Protein AF-A0A5A9W3N3-F1 (afdb_monomer_lite)

Sequence (103 aa):
MTRIKKQRRAANLIVLDKTPKKKEKLADPESYESRKQAALKKRKKHLSVYEKTRLAQEQQRRNDEAGRRGAANLGPLAEKIRARNAEQEKIKQQQEAEDNSAD

Secondary structure (DSSP, 8-state):
----------TT----SSPPPHHHHHHSTTSHHHHHHHHHHHHHS---HHHHHHHHHHHHHHHHHTGGGTS---HHHHHHHHHHHHHHHHHHHHHHHHHTT--

pLDDT: mean 82.65, std 11.16, range [51.16, 95.06]

Organism: NCBI:txid1708751

Radius of gyration: 25.54 Å; chains: 1; bounding box: 83×38×58 Å

Structure (mmCIF, N/CA/C/O backbone):
data_AF-A0A5A9W3N3-F1
#
_entry.id   AF-A0A5A9W3N3-F1
#
loop_
_atom_site.group_PDB
_atom_site.id
_atom_site.type_symbol
_atom_site.label_atom_id
_atom_site.label_alt_id
_atom_site.label_comp_id
_atom_site.label_asym_id
_atom_site.label_entity_id
_atom_site.label_seq_id
_atom_site.pdbx_PDB_ins_code
_atom_site.Cartn_x
_atom_site.Cartn_y
_atom_site.Cartn_z
_atom_site.occupancy
_atom_site.B_iso_or_equiv
_atom_site.auth_seq_id
_atom_site.auth_comp_id
_atom_site.auth_asym_id
_atom_site.auth_atom_id
_atom_site.pdbx_PDB_model_num
ATOM 1 N N . MET A 1 1 ? 49.138 21.497 2.347 1.00 52.97 1 MET A N 1
ATOM 2 C CA . MET A 1 1 ? 48.333 20.270 2.552 1.00 52.97 1 MET A CA 1
ATOM 3 C C . MET A 1 1 ? 46.887 20.548 2.167 1.00 52.97 1 MET A C 1
ATOM 5 O O . MET A 1 1 ? 46.245 21.342 2.841 1.00 52.97 1 MET A O 1
ATOM 9 N N . THR A 1 2 ? 46.381 19.978 1.070 1.00 67.12 2 THR A N 1
ATOM 10 C CA . THR A 1 2 ? 45.011 20.238 0.588 1.00 67.12 2 THR A CA 1
ATOM 11 C C . THR A 1 2 ? 44.070 19.089 0.963 1.00 67.12 2 THR A C 1
ATOM 13 O O . THR A 1 2 ? 44.361 17.916 0.740 1.00 67.12 2 THR A O 1
ATOM 16 N N . ARG A 1 3 ? 42.921 19.418 1.568 1.00 77.00 3 ARG A N 1
ATOM 17 C CA . ARG A 1 3 ? 41.887 18.450 1.966 1.00 77.00 3 ARG A CA 1
ATOM 18 C C . ARG A 1 3 ? 40.938 18.196 0.794 1.00 77.00 3 ARG A C 1
ATOM 20 O O . ARG A 1 3 ? 40.039 18.995 0.546 1.00 77.00 3 ARG A O 1
ATOM 27 N N . ILE A 1 4 ? 41.102 17.073 0.097 1.00 78.19 4 ILE A N 1
ATOM 28 C CA . ILE A 1 4 ? 40.181 16.642 -0.968 1.00 78.19 4 ILE A CA 1
ATOM 29 C C . ILE A 1 4 ? 39.029 15.843 -0.339 1.00 78.19 4 ILE A C 1
ATOM 31 O O . ILE A 1 4 ? 39.247 14.839 0.338 1.00 78.19 4 ILE A O 1
ATOM 35 N N . LYS A 1 5 ? 37.782 16.296 -0.530 1.00 81.50 5 LYS A N 1
ATOM 36 C CA . LYS A 1 5 ? 36.583 15.593 -0.039 1.00 81.50 5 LYS A CA 1
ATOM 37 C C . LYS A 1 5 ? 36.290 14.372 -0.917 1.00 81.50 5 LYS A C 1
ATOM 39 O O . LYS A 1 5 ? 36.341 14.470 -2.141 1.00 81.50 5 LYS A O 1
ATOM 44 N N . LYS A 1 6 ? 35.926 13.239 -0.301 1.00 80.19 6 LYS A N 1
ATOM 45 C CA . LYS A 1 6 ? 35.463 12.041 -1.025 1.00 80.19 6 LYS A CA 1
ATOM 46 C C . LYS A 1 6 ? 34.267 12.402 -1.914 1.00 80.19 6 LYS A C 1
ATOM 48 O O . LYS A 1 6 ? 33.199 12.739 -1.408 1.00 80.19 6 LYS A O 1
ATOM 53 N N . GLN A 1 7 ? 34.446 12.306 -3.228 1.00 76.88 7 GLN A N 1
ATOM 54 C CA . GLN A 1 7 ? 33.360 12.406 -4.199 1.00 76.88 7 GLN A CA 1
ATOM 55 C C . GLN A 1 7 ? 32.748 11.017 -4.401 1.00 76.88 7 GLN A C 1
ATOM 57 O O . GLN A 1 7 ? 33.467 10.046 -4.640 1.00 76.88 7 GLN A O 1
ATOM 62 N N . ARG A 1 8 ? 31.419 10.907 -4.318 1.00 74.88 8 ARG A N 1
ATOM 63 C CA . ARG A 1 8 ? 30.703 9.682 -4.695 1.00 74.88 8 ARG A CA 1
ATOM 64 C C . ARG A 1 8 ? 30.676 9.597 -6.221 1.00 74.88 8 ARG A C 1
ATOM 66 O O . ARG A 1 8 ? 29.756 10.106 -6.849 1.00 74.88 8 ARG A O 1
ATOM 73 N N . ARG A 1 9 ? 31.710 9.010 -6.827 1.00 69.25 9 ARG A N 1
ATOM 74 C CA . ARG A 1 9 ? 31.673 8.667 -8.253 1.00 69.25 9 ARG A CA 1
ATOM 75 C C . ARG A 1 9 ? 30.764 7.457 -8.437 1.00 69.25 9 ARG A C 1
ATOM 77 O O . ARG A 1 9 ? 30.821 6.520 -7.643 1.00 69.25 9 ARG A O 1
ATOM 84 N N . ALA A 1 10 ? 29.921 7.494 -9.463 1.00 70.62 10 ALA A N 1
ATOM 85 C CA . ALA A 1 10 ? 28.953 6.451 -9.791 1.00 70.62 10 ALA A CA 1
ATOM 86 C C . ALA A 1 10 ? 29.640 5.215 -10.409 1.00 70.62 10 ALA A C 1
ATOM 88 O O . ALA A 1 10 ? 29.277 4.765 -11.488 1.00 70.62 10 ALA A O 1
ATOM 89 N N . ALA A 1 11 ? 30.665 4.688 -9.734 1.00 64.31 11 ALA A N 1
ATOM 90 C CA . ALA A 1 11 ? 31.557 3.648 -10.242 1.00 64.31 11 ALA A CA 1
ATOM 91 C C . ALA A 1 11 ? 30.838 2.327 -10.577 1.00 64.31 11 ALA A C 1
ATOM 93 O O . ALA A 1 11 ? 31.359 1.546 -11.359 1.00 64.31 11 ALA A O 1
ATOM 94 N N . ASN A 1 12 ? 29.627 2.118 -10.044 1.00 68.62 12 ASN A N 1
ATOM 95 C CA . ASN A 1 12 ? 28.814 0.920 -10.268 1.00 68.62 12 ASN A CA 1
ATOM 96 C C . ASN A 1 12 ? 27.448 1.237 -10.901 1.00 68.62 12 ASN A C 1
ATOM 98 O O . ASN A 1 12 ? 26.491 0.485 -10.707 1.00 68.62 12 ASN A O 1
ATOM 102 N N . LEU A 1 13 ? 27.301 2.369 -11.599 1.00 69.50 13 LEU A N 1
ATOM 103 C CA . LEU A 1 13 ? 26.062 2.628 -12.328 1.00 69.50 13 LEU A CA 1
ATOM 104 C C . LEU A 1 13 ? 26.034 1.722 -13.564 1.00 69.50 13 LEU A C 1
ATOM 106 O O . LEU A 1 13 ? 26.642 2.030 -14.585 1.00 69.50 13 LEU A O 1
ATOM 110 N N . ILE A 1 14 ? 25.335 0.593 -13.465 1.00 71.06 14 ILE A N 1
ATOM 111 C CA . ILE A 1 14 ? 25.009 -0.225 -14.633 1.00 71.06 14 ILE A CA 1
ATOM 112 C C . ILE A 1 14 ? 23.945 0.550 -15.406 1.00 71.06 14 ILE A C 1
ATOM 114 O O . ILE A 1 14 ? 22.752 0.485 -15.105 1.00 71.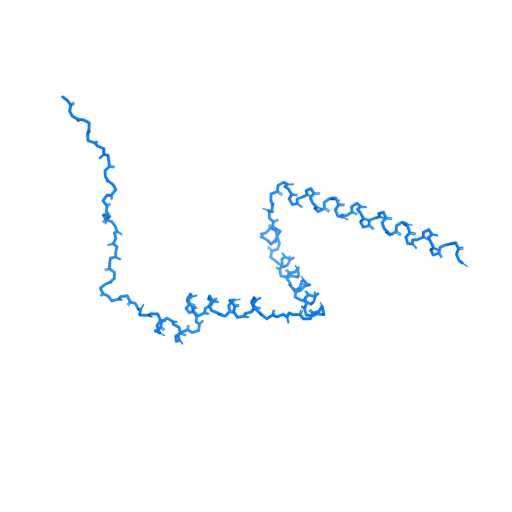06 14 ILE A O 1
ATOM 118 N N . VAL A 1 15 ? 24.391 1.364 -16.358 1.00 70.06 15 VAL A N 1
ATOM 119 C CA . VAL A 1 15 ? 23.501 1.994 -17.328 1.00 70.06 15 VAL A CA 1
ATOM 120 C C . VAL A 1 15 ? 23.058 0.882 -18.268 1.00 70.06 15 VAL A C 1
ATOM 122 O O . VAL A 1 15 ? 23.846 0.394 -19.066 1.00 70.06 15 VAL A O 1
ATOM 125 N N . LEU A 1 16 ? 21.810 0.429 -18.140 1.00 72.94 16 LEU A N 1
ATOM 126 C CA . LEU A 1 16 ? 21.228 -0.423 -19.170 1.00 72.94 16 LEU A CA 1
ATOM 127 C C . LEU A 1 16 ? 21.086 0.420 -20.442 1.00 72.94 16 LEU A C 1
ATOM 129 O O . LEU A 1 16 ? 20.324 1.389 -20.439 1.00 72.94 16 LEU A O 1
ATOM 133 N N . ASP A 1 17 ? 21.759 0.018 -21.521 1.00 76.75 17 ASP A N 1
ATOM 134 C CA . ASP A 1 17 ? 21.722 0.698 -22.827 1.00 76.75 17 ASP A CA 1
ATOM 135 C C . ASP A 1 17 ? 20.293 0.912 -23.349 1.00 76.75 17 ASP A C 1
ATOM 137 O O . ASP A 1 17 ? 20.000 1.879 -24.053 1.00 76.75 17 ASP A O 1
ATOM 141 N N . LYS A 1 18 ? 19.369 0.015 -22.979 1.00 79.69 18 LYS A N 1
ATOM 142 C CA . LYS A 1 18 ? 17.937 0.115 -23.276 1.00 79.69 18 LYS A CA 1
ATOM 143 C C . LYS A 1 18 ? 17.128 -0.158 -22.017 1.00 79.69 18 LYS A C 1
ATOM 145 O O . LYS A 1 18 ? 16.846 -1.302 -21.670 1.00 79.69 18 LYS A O 1
ATOM 150 N N . THR A 1 19 ? 16.732 0.904 -21.325 1.00 83.50 19 THR A N 1
ATOM 151 C CA . THR A 1 19 ? 15.757 0.781 -20.239 1.00 83.50 19 THR A CA 1
ATOM 152 C C . THR A 1 19 ? 14.344 0.654 -20.818 1.00 83.50 19 THR A C 1
ATOM 154 O O . THR A 1 19 ? 13.977 1.434 -21.702 1.00 83.50 19 THR A O 1
ATOM 157 N N . PRO A 1 20 ? 13.527 -0.304 -20.341 1.00 88.19 20 PRO A N 1
ATOM 158 C CA . PRO A 1 20 ? 12.184 -0.481 -20.867 1.00 88.19 20 PRO A CA 1
ATOM 159 C C . PRO A 1 20 ? 11.330 0.754 -20.587 1.00 88.19 20 PRO A C 1
ATOM 161 O O . PRO A 1 20 ? 11.337 1.310 -19.475 1.00 88.19 20 PRO A O 1
ATOM 164 N N . LYS A 1 21 ? 10.572 1.177 -21.599 1.00 90.69 21 LYS A N 1
ATOM 165 C CA . LYS A 1 21 ? 9.702 2.351 -21.508 1.00 90.69 21 LYS A CA 1
ATOM 166 C C . LYS A 1 21 ? 8.582 2.091 -20.510 1.00 90.69 21 LYS A C 1
ATOM 168 O O . LYS A 1 21 ? 8.154 0.963 -20.277 1.00 90.69 21 LYS A O 1
ATOM 173 N N . LYS A 1 22 ? 8.013 3.167 -19.961 1.00 88.38 22 LYS A N 1
ATOM 174 C CA . LYS A 1 22 ? 6.870 3.058 -19.041 1.00 88.38 22 LYS A CA 1
ATOM 175 C C . LYS A 1 22 ? 5.684 2.309 -19.666 1.00 88.38 22 LYS A C 1
ATOM 177 O O . LYS A 1 22 ? 5.008 1.574 -18.960 1.00 88.38 22 LYS A O 1
ATOM 182 N N . LYS A 1 23 ? 5.458 2.473 -20.976 1.00 91.19 23 LYS A N 1
ATOM 183 C CA . LYS A 1 23 ? 4.405 1.762 -21.723 1.00 91.19 23 LYS A CA 1
ATOM 184 C C . LYS A 1 23 ? 4.642 0.249 -21.757 1.00 91.19 23 LYS A C 1
ATOM 186 O O . LYS A 1 23 ? 3.712 -0.500 -21.509 1.00 91.19 23 LYS A O 1
ATOM 191 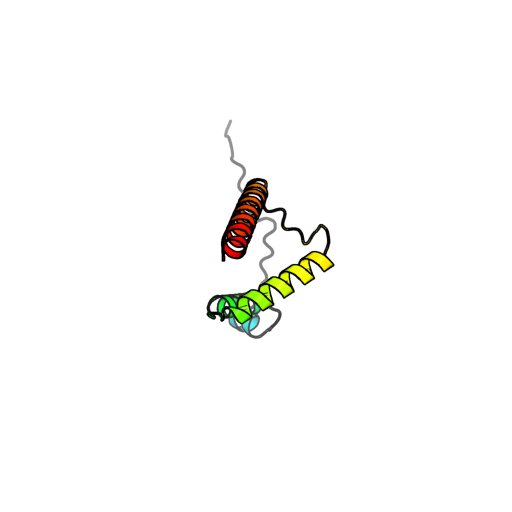N N . GLU A 1 24 ? 5.883 -0.172 -21.993 1.00 89.69 24 GLU A N 1
ATOM 192 C CA . GLU A 1 24 ? 6.281 -1.587 -22.028 1.00 89.69 24 GLU A CA 1
ATOM 193 C C . GLU A 1 24 ? 6.146 -2.221 -20.647 1.00 89.69 24 GLU A C 1
ATOM 195 O O . GLU A 1 24 ? 5.541 -3.276 -20.509 1.00 89.69 24 GLU A O 1
ATOM 200 N N . LYS A 1 25 ? 6.601 -1.521 -19.598 1.00 91.38 25 LYS A N 1
ATOM 201 C CA . LYS A 1 25 ? 6.374 -1.962 -18.217 1.00 91.38 25 LYS A CA 1
ATOM 202 C C . LYS A 1 25 ? 4.879 -2.106 -17.941 1.00 91.38 25 LYS A C 1
ATOM 204 O O . LYS A 1 25 ? 4.459 -3.094 -17.367 1.00 91.38 25 LYS A O 1
ATOM 209 N N . LEU A 1 26 ? 4.056 -1.147 -18.353 1.00 92.12 26 LEU A N 1
ATOM 210 C CA . LEU A 1 26 ? 2.624 -1.192 -18.065 1.00 92.12 26 LEU A CA 1
ATOM 211 C C . LEU A 1 26 ? 1.870 -2.297 -18.824 1.00 92.12 26 LEU A C 1
ATOM 213 O O . LEU A 1 26 ? 0.795 -2.687 -18.378 1.00 92.12 26 LEU A O 1
ATOM 217 N N . ALA A 1 27 ? 2.415 -2.780 -19.943 1.00 92.56 27 ALA A N 1
ATOM 218 C CA . ALA A 1 27 ? 1.845 -3.892 -20.698 1.00 92.56 27 ALA A CA 1
ATOM 219 C C . ALA A 1 27 ? 2.010 -5.236 -19.972 1.00 92.56 27 ALA A C 1
ATOM 221 O O . ALA A 1 27 ? 1.153 -6.105 -20.102 1.00 92.56 27 ALA A O 1
ATOM 222 N N . ASP A 1 28 ? 3.080 -5.392 -19.189 1.00 93.12 28 ASP A N 1
ATOM 223 C CA . ASP A 1 28 ? 3.303 -6.581 -18.372 1.00 93.12 28 ASP A CA 1
ATOM 224 C C . ASP A 1 28 ? 2.511 -6.494 -17.047 1.00 93.12 28 ASP A C 1
ATOM 226 O O . ASP A 1 28 ? 2.747 -5.571 -16.250 1.00 93.12 28 ASP A O 1
ATOM 230 N N . PRO A 1 29 ? 1.585 -7.439 -16.775 1.00 92.12 29 PRO A N 1
ATOM 231 C CA . PRO A 1 29 ? 0.808 -7.458 -15.539 1.00 92.12 29 PRO A CA 1
ATOM 232 C C . PRO A 1 29 ? 1.683 -7.594 -14.285 1.00 92.12 29 PRO A C 1
ATOM 234 O O . PRO A 1 29 ? 1.344 -7.001 -13.257 1.00 92.12 29 PRO A O 1
ATOM 237 N N . GLU A 1 30 ? 2.824 -8.278 -14.387 1.00 91.44 30 GLU A N 1
ATOM 238 C CA . GLU A 1 30 ? 3.748 -8.542 -13.282 1.00 91.44 30 GLU A CA 1
ATOM 239 C C . GLU A 1 30 ? 4.848 -7.483 -13.143 1.00 91.44 30 GLU A C 1
ATOM 241 O O . GLU A 1 30 ? 5.744 -7.585 -12.297 1.00 91.44 30 GLU A O 1
ATOM 246 N N . SER A 1 31 ? 4.782 -6.393 -13.903 1.00 93.38 31 SER A N 1
ATOM 247 C CA . SER A 1 31 ? 5.724 -5.298 -13.714 1.00 93.38 31 SER A CA 1
ATOM 248 C C . SER A 1 31 ? 5.406 -4.474 -12.462 1.00 93.38 31 SER A C 1
ATOM 250 O O . SER A 1 31 ? 4.265 -4.350 -12.001 1.00 93.38 31 SER A O 1
ATOM 252 N N . TYR A 1 32 ? 6.431 -3.807 -11.926 1.00 91.62 32 TYR A N 1
ATOM 253 C CA . TYR A 1 32 ? 6.262 -2.877 -10.807 1.00 91.62 32 TYR A CA 1
ATOM 254 C C . TYR A 1 32 ? 5.278 -1.738 -11.125 1.00 91.62 32 TYR A C 1
ATOM 256 O O . TYR A 1 32 ? 4.459 -1.374 -10.281 1.00 91.62 32 TYR A O 1
ATOM 264 N N . GLU A 1 33 ? 5.333 -1.180 -12.339 1.00 93.00 33 GLU A N 1
ATOM 265 C CA . GLU A 1 33 ? 4.461 -0.069 -12.743 1.00 93.00 33 GLU A CA 1
ATOM 266 C C . GLU A 1 33 ? 2.994 -0.509 -12.851 1.00 93.00 33 GLU A C 1
ATOM 268 O O . GLU A 1 33 ? 2.107 0.226 -12.406 1.00 93.00 33 GLU A O 1
ATOM 273 N N . SER A 1 34 ? 2.739 -1.718 -13.366 1.00 94.62 34 SER A N 1
ATOM 274 C CA . SER A 1 34 ? 1.401 -2.318 -13.402 1.00 94.62 34 SER A CA 1
ATOM 275 C C . SER A 1 34 ? 0.857 -2.535 -11.989 1.00 94.62 34 SER A C 1
ATOM 277 O O . SER A 1 34 ? -0.202 -1.994 -11.640 1.00 94.62 34 SER A O 1
ATOM 279 N N . ARG A 1 35 ? 1.630 -3.198 -11.113 1.00 94.12 35 ARG A N 1
ATOM 280 C CA . ARG A 1 35 ? 1.254 -3.402 -9.701 1.00 94.12 35 ARG A CA 1
ATOM 281 C C . ARG A 1 35 ? 0.962 -2.087 -8.984 1.00 94.12 35 ARG A C 1
ATOM 283 O O . ARG A 1 35 ? -0.029 -1.979 -8.259 1.00 94.12 35 ARG A O 1
ATOM 290 N N . LYS A 1 36 ? 1.786 -1.062 -9.215 1.00 95.06 36 LYS A N 1
ATOM 291 C CA . LYS A 1 36 ? 1.603 0.273 -8.636 1.00 95.06 36 LYS A CA 1
ATOM 292 C C . LYS A 1 36 ? 0.297 0.916 -9.101 1.00 95.06 36 LYS A C 1
ATOM 294 O O . LYS A 1 36 ? -0.447 1.439 -8.270 1.00 95.06 36 LYS A O 1
ATOM 299 N N . GLN A 1 37 ? -0.022 0.867 -10.396 1.00 93.88 37 GLN A N 1
ATOM 300 C CA . GLN A 1 37 ? -1.294 1.397 -10.895 1.00 93.88 37 GLN A CA 1
ATOM 301 C C . GLN A 1 37 ? -2.498 0.617 -10.365 1.00 93.88 37 GLN A C 1
ATOM 303 O O . GLN A 1 37 ? -3.486 1.234 -9.963 1.00 93.88 37 GLN A O 1
ATOM 308 N N . ALA A 1 38 ? -2.422 -0.713 -10.318 1.00 93.50 38 ALA A N 1
ATOM 309 C CA . ALA A 1 38 ? -3.478 -1.551 -9.760 1.00 93.50 38 ALA A CA 1
ATOM 310 C C . ALA A 1 38 ? -3.728 -1.230 -8.277 1.00 93.50 38 ALA A C 1
ATOM 312 O O . ALA A 1 38 ? -4.878 -1.058 -7.870 1.00 93.50 38 ALA A O 1
ATOM 313 N N . ALA A 1 39 ? -2.667 -1.062 -7.482 1.00 92.06 39 ALA A N 1
ATOM 314 C CA . ALA A 1 39 ? -2.765 -0.669 -6.078 1.00 92.06 39 ALA A CA 1
ATOM 315 C C . ALA A 1 39 ? -3.394 0.724 -5.907 1.00 92.06 39 ALA A C 1
ATOM 317 O O . ALA A 1 39 ? -4.286 0.903 -5.078 1.00 92.06 39 ALA A O 1
ATOM 318 N N . LEU A 1 40 ? -3.000 1.704 -6.729 1.00 93.00 40 LEU A N 1
ATOM 319 C CA . LEU A 1 40 ? -3.602 3.041 -6.709 1.00 93.00 40 LEU A CA 1
ATOM 320 C C . LEU A 1 40 ? -5.086 3.012 -7.082 1.00 93.00 40 LEU A C 1
ATOM 322 O O . LEU A 1 40 ? -5.883 3.692 -6.439 1.00 93.00 40 LEU A O 1
ATOM 326 N N . LYS A 1 41 ? -5.467 2.215 -8.088 1.00 92.25 41 LYS A N 1
ATOM 327 C CA . LYS A 1 41 ? -6.873 2.014 -8.465 1.00 92.25 41 LYS A CA 1
ATOM 328 C C . LYS A 1 41 ? -7.661 1.398 -7.311 1.00 92.25 41 LYS A C 1
ATOM 330 O O . LYS A 1 41 ? -8.720 1.913 -6.983 1.00 92.25 41 LYS A O 1
ATOM 335 N N . LYS A 1 42 ? -7.132 0.356 -6.659 1.00 89.38 42 LYS A N 1
ATOM 336 C CA . LYS A 1 42 ? -7.759 -0.264 -5.478 1.00 89.38 42 LYS A CA 1
ATOM 337 C C . LYS A 1 42 ? -7.926 0.735 -4.331 1.00 89.38 42 LYS A C 1
ATOM 339 O O . LYS A 1 42 ? -9.005 0.808 -3.766 1.00 89.38 42 LYS A O 1
ATOM 344 N N . ARG A 1 43 ? -6.912 1.561 -4.046 1.00 86.88 43 ARG A N 1
ATOM 345 C CA . ARG A 1 43 ? -6.968 2.581 -2.981 1.00 86.88 43 ARG A CA 1
ATOM 346 C C . ARG A 1 43 ? -8.010 3.672 -3.241 1.00 86.88 43 ARG A C 1
ATOM 348 O O . ARG A 1 43 ? -8.584 4.196 -2.298 1.00 86.88 43 ARG A O 1
ATOM 355 N N . LYS A 1 44 ? -8.219 4.042 -4.507 1.00 92.00 44 LYS A N 1
ATOM 356 C CA . LYS A 1 44 ? -9.213 5.053 -4.901 1.00 92.00 44 LYS A CA 1
ATOM 357 C C . LYS A 1 44 ? -10.652 4.529 -4.876 1.00 92.00 44 LYS A C 1
ATOM 359 O O . LYS A 1 44 ? -11.572 5.335 -4.919 1.00 92.00 44 LYS A O 1
ATOM 364 N N . LYS A 1 45 ? -10.863 3.209 -4.846 1.00 92.12 45 LYS A N 1
ATOM 365 C CA . LYS A 1 45 ? -12.207 2.636 -4.735 1.00 92.12 45 LYS A CA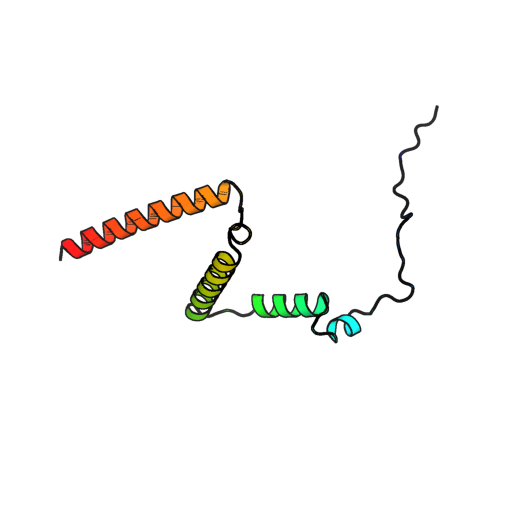 1
ATOM 366 C C . LYS A 1 45 ? -12.702 2.802 -3.301 1.00 92.12 45 LYS A C 1
ATOM 368 O O . LYS A 1 45 ? -12.064 2.331 -2.363 1.00 92.12 45 LYS A O 1
ATOM 373 N N . HIS A 1 46 ? -13.849 3.452 -3.143 1.00 90.31 46 HIS A N 1
ATOM 374 C CA . HIS A 1 46 ? -14.545 3.496 -1.865 1.00 90.31 46 HIS A CA 1
ATOM 375 C C . HIS A 1 46 ? -15.222 2.148 -1.629 1.00 90.31 46 HIS A C 1
ATOM 377 O O . HIS A 1 46 ? -16.133 1.774 -2.357 1.00 90.31 46 HIS A O 1
ATOM 383 N N . LEU A 1 47 ? -14.729 1.413 -0.637 1.00 90.38 47 LEU A N 1
ATOM 384 C CA . LEU A 1 47 ? -15.286 0.125 -0.237 1.00 90.38 47 LEU A CA 1
ATOM 385 C C . LEU A 1 47 ? -16.478 0.331 0.698 1.00 90.38 47 LEU A C 1
ATOM 387 O O . LEU A 1 47 ? -16.448 1.217 1.564 1.00 90.38 47 LEU A O 1
ATOM 391 N N . SER A 1 48 ? -17.486 -0.523 0.553 1.00 93.75 48 SER A N 1
ATOM 392 C CA . SER A 1 48 ? -18.592 -0.619 1.509 1.00 93.75 48 SER A CA 1
ATOM 393 C C . SER A 1 48 ? -18.094 -1.079 2.886 1.00 93.75 48 SER A C 1
ATOM 395 O O . SER A 1 48 ? -16.991 -1.615 3.026 1.00 93.75 48 SER A O 1
ATOM 397 N N . VAL A 1 49 ? -18.900 -0.876 3.933 1.00 92.31 49 VAL A N 1
ATOM 398 C CA . VAL A 1 49 ? -18.557 -1.329 5.296 1.00 92.31 49 VAL A CA 1
ATOM 399 C C . VAL A 1 49 ? -18.338 -2.845 5.326 1.00 92.31 49 VAL A C 1
ATOM 401 O O . VAL A 1 49 ? -17.336 -3.298 5.871 1.00 92.31 49 VAL A O 1
ATOM 404 N N . TYR A 1 50 ? -19.208 -3.608 4.659 1.00 94.06 50 TYR A N 1
ATOM 405 C CA . TYR A 1 50 ? -19.098 -5.064 4.549 1.00 94.06 50 TYR A CA 1
ATOM 406 C C . TYR A 1 50 ? -17.801 -5.514 3.857 1.00 94.06 50 TYR A C 1
ATOM 408 O O . TYR A 1 50 ? -17.118 -6.427 4.312 1.00 94.06 50 TYR A O 1
ATOM 416 N N . GLU A 1 51 ? -17.406 -4.855 2.767 1.00 90.38 51 GLU A N 1
ATOM 417 C CA . GLU A 1 51 ? -16.154 -5.200 2.086 1.00 90.38 51 GLU A CA 1
ATOM 418 C C . GLU A 1 51 ? -14.927 -4.882 2.943 1.00 90.38 51 GLU A C 1
ATOM 420 O O . GLU A 1 51 ? -13.953 -5.635 2.926 1.00 90.38 51 GLU A O 1
ATOM 425 N N . LYS A 1 52 ? -14.966 -3.789 3.717 1.00 89.69 52 LYS A N 1
ATOM 426 C CA . LYS A 1 52 ? -13.888 -3.438 4.650 1.00 89.69 52 LYS A CA 1
ATOM 427 C C . LYS A 1 52 ? -13.735 -4.485 5.749 1.00 89.69 52 LYS A C 1
ATOM 429 O O . LYS A 1 52 ? -12.608 -4.897 6.016 1.00 89.69 52 LYS A O 1
ATOM 434 N N . THR A 1 53 ? -14.835 -4.929 6.360 1.00 89.75 53 THR A N 1
ATOM 435 C CA . THR A 1 53 ? -14.788 -5.955 7.413 1.00 89.75 53 THR A CA 1
ATOM 436 C C . THR A 1 53 ? -14.299 -7.289 6.858 1.00 89.75 53 THR A C 1
ATOM 438 O O . THR A 1 53 ? -13.402 -7.894 7.443 1.00 89.75 53 THR A O 1
ATOM 441 N N . ARG A 1 54 ? -14.785 -7.700 5.679 1.00 93.50 54 ARG A N 1
ATOM 442 C CA . ARG A 1 54 ? -14.325 -8.922 5.003 1.00 93.50 54 ARG A CA 1
ATOM 443 C C . ARG A 1 54 ? -12.823 -8.895 4.713 1.00 93.50 54 ARG A C 1
ATOM 445 O O . ARG A 1 54 ? -12.125 -9.866 4.990 1.00 93.50 54 ARG A O 1
ATOM 452 N N . LEU A 1 55 ? -12.312 -7.788 4.167 1.00 88.31 55 LEU A N 1
ATOM 453 C CA . LEU A 1 55 ? -10.883 -7.639 3.866 1.00 88.31 55 LEU A CA 1
ATOM 454 C C . LEU A 1 55 ? -10.020 -7.618 5.131 1.00 88.31 55 LEU A C 1
ATOM 456 O O . LEU A 1 55 ? -8.925 -8.175 5.119 1.00 88.31 55 LEU A O 1
ATOM 460 N N . ALA A 1 56 ? -10.502 -7.007 6.216 1.00 85.62 56 ALA A N 1
ATOM 461 C CA . ALA A 1 56 ? -9.803 -7.016 7.498 1.00 85.62 56 ALA A CA 1
ATOM 462 C C . ALA A 1 56 ? -9.681 -8.440 8.063 1.00 85.62 56 ALA A C 1
ATOM 464 O O . ALA A 1 56 ? -8.593 -8.836 8.473 1.00 85.62 56 ALA A O 1
ATOM 465 N N . GLN A 1 57 ? -10.759 -9.230 8.009 1.00 87.62 57 GLN A N 1
ATOM 466 C CA . GLN A 1 57 ? -10.745 -10.638 8.419 1.00 87.62 57 GLN A CA 1
ATOM 467 C C . GLN A 1 57 ? -9.801 -11.475 7.550 1.00 87.62 57 GLN A C 1
ATOM 469 O O . GLN A 1 57 ? -9.016 -12.264 8.066 1.00 87.62 57 GLN A O 1
ATOM 474 N N . GLU A 1 58 ? -9.826 -11.287 6.229 1.00 88.81 58 GLU A N 1
ATOM 475 C CA . GLU A 1 58 ? -8.917 -11.985 5.316 1.00 88.81 58 GLU A CA 1
ATOM 476 C C . GLU A 1 58 ? -7.448 -11.630 5.597 1.00 88.81 58 GLU A C 1
ATOM 478 O O . GLU A 1 58 ? -6.579 -12.501 5.594 1.00 88.81 58 GLU A O 1
ATOM 483 N N . GLN A 1 59 ? -7.163 -10.358 5.885 1.00 83.62 59 GLN A N 1
ATOM 484 C CA . GLN A 1 59 ? -5.824 -9.909 6.254 1.00 83.62 59 GLN A CA 1
ATOM 485 C C . GLN A 1 59 ? -5.375 -10.491 7.599 1.00 83.62 59 GLN A C 1
ATOM 487 O O . GLN A 1 59 ? -4.225 -10.907 7.710 1.00 83.62 59 GLN A O 1
ATOM 492 N N . GLN A 1 60 ? -6.263 -10.548 8.596 1.00 81.38 60 GLN A N 1
ATOM 493 C CA . GLN A 1 60 ? -5.989 -11.203 9.876 1.00 81.38 60 GLN A CA 1
ATOM 494 C C . GLN A 1 60 ? -5.658 -12.682 9.672 1.00 81.38 60 GLN A C 1
ATOM 496 O O . GLN A 1 60 ? -4.575 -13.100 10.061 1.00 81.38 60 GLN A O 1
ATOM 501 N N . ARG A 1 61 ? -6.487 -13.424 8.928 1.00 84.44 61 ARG A N 1
ATOM 502 C CA . ARG A 1 61 ? -6.233 -14.839 8.613 1.00 84.44 61 ARG A CA 1
ATOM 503 C C . ARG A 1 61 ? -4.875 -15.066 7.954 1.00 84.44 61 ARG A C 1
ATOM 505 O O . ARG A 1 61 ? -4.131 -15.939 8.382 1.00 84.44 61 ARG A O 1
ATOM 512 N N . ARG A 1 62 ? -4.510 -14.247 6.960 1.00 81.81 62 ARG A N 1
ATOM 513 C CA . ARG A 1 62 ? -3.182 -14.330 6.323 1.00 81.81 62 ARG A CA 1
ATOM 514 C C . ARG A 1 62 ? -2.042 -14.034 7.297 1.00 81.81 62 ARG A C 1
ATOM 516 O O . ARG A 1 62 ? -0.976 -14.632 7.182 1.00 81.81 62 ARG A O 1
ATOM 523 N N . ASN A 1 63 ? -2.230 -13.092 8.220 1.00 77.44 63 ASN A N 1
ATOM 524 C CA . ASN A 1 63 ? -1.221 -12.777 9.231 1.00 77.44 63 ASN A CA 1
ATOM 525 C C . ASN A 1 63 ? -1.068 -13.920 10.239 1.00 77.44 63 ASN A C 1
ATOM 527 O O . ASN A 1 63 ? 0.060 -14.239 10.609 1.00 77.44 63 ASN A O 1
ATOM 531 N N . ASP A 1 64 ? -2.180 -14.542 10.632 1.00 78.62 64 ASP A N 1
ATOM 532 C CA . ASP A 1 64 ? -2.203 -15.692 11.533 1.00 78.62 64 ASP A CA 1
ATOM 533 C C . ASP A 1 64 ? -1.514 -16.902 10.880 1.00 78.62 64 ASP A C 1
ATOM 535 O O . ASP A 1 64 ? -0.642 -17.523 11.489 1.00 78.62 64 ASP A O 1
ATOM 539 N N . GLU A 1 65 ? -1.807 -17.170 9.601 1.00 82.00 65 GLU A N 1
ATOM 540 C CA . GLU A 1 65 ? -1.133 -18.191 8.782 1.00 82.00 65 GLU A CA 1
ATOM 541 C C . GLU A 1 65 ? 0.376 -17.915 8.625 1.00 82.00 65 GLU A C 1
ATOM 543 O O . GLU A 1 65 ? 1.190 -18.838 8.639 1.00 82.00 65 GLU A O 1
ATOM 548 N N . ALA A 1 66 ? 0.778 -16.643 8.515 1.00 76.81 66 ALA A N 1
ATOM 549 C CA . ALA A 1 66 ? 2.180 -16.230 8.407 1.00 76.81 66 ALA A CA 1
ATOM 550 C C . ALA A 1 66 ? 2.943 -16.222 9.755 1.00 76.81 66 ALA A C 1
ATOM 552 O O . ALA A 1 66 ? 4.155 -15.957 9.786 1.00 76.81 66 ALA A O 1
ATOM 553 N N . GLY A 1 67 ? 2.266 -16.498 10.874 1.00 73.31 67 GLY A N 1
ATOM 554 C CA . GLY A 1 67 ? 2.850 -16.568 12.214 1.00 73.31 67 GLY A CA 1
ATOM 555 C C . GLY A 1 67 ? 3.534 -15.269 12.674 1.00 73.31 67 GLY A C 1
ATOM 556 O O . GLY A 1 67 ? 3.114 -14.157 12.357 1.00 73.31 67 GLY A O 1
ATOM 557 N N . ARG A 1 68 ? 4.647 -15.385 13.424 1.00 57.59 68 ARG A N 1
ATOM 558 C CA . ARG A 1 68 ? 5.363 -14.241 14.048 1.00 57.59 68 ARG A CA 1
ATOM 559 C C . ARG A 1 68 ? 5.855 -13.167 13.064 1.00 57.59 68 ARG A C 1
ATOM 561 O O . ARG A 1 68 ? 6.140 -12.057 13.495 1.00 57.59 68 ARG A O 1
ATOM 568 N N . ARG A 1 69 ? 5.975 -13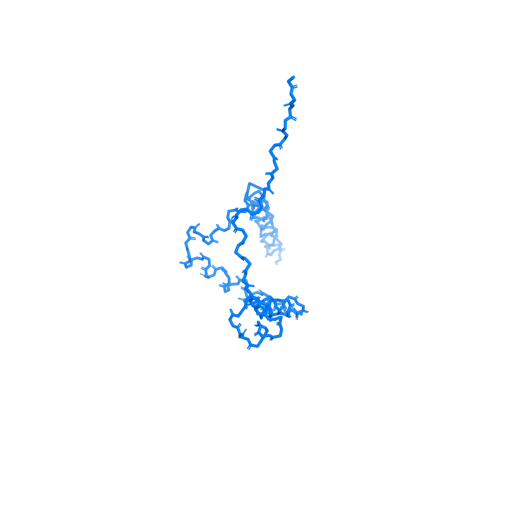.474 11.766 1.00 54.31 69 ARG A N 1
ATOM 569 C CA . ARG A 1 69 ? 6.331 -12.485 10.727 1.00 54.31 69 ARG A CA 1
ATOM 570 C C . ARG A 1 69 ? 5.131 -11.653 10.252 1.00 54.31 69 ARG A C 1
ATOM 572 O O . ARG A 1 69 ? 5.350 -10.581 9.699 1.00 54.31 69 ARG A O 1
ATOM 579 N N . GLY A 1 70 ? 3.901 -12.133 10.461 1.00 53.56 70 GLY A N 1
ATOM 580 C CA . GLY A 1 70 ? 2.648 -11.438 10.137 1.00 53.56 70 GLY A CA 1
ATOM 581 C C . GLY A 1 70 ? 2.140 -10.518 11.252 1.00 53.56 70 GLY A C 1
ATOM 582 O O . GLY A 1 70 ? 1.375 -9.590 10.989 1.00 53.56 70 GLY A O 1
ATOM 583 N N . ALA A 1 71 ? 2.609 -10.709 12.489 1.00 59.69 71 ALA A N 1
ATOM 584 C CA . ALA A 1 71 ? 2.422 -9.739 13.559 1.00 59.69 71 ALA A CA 1
ATOM 585 C C . ALA A 1 71 ? 3.220 -8.478 13.206 1.00 59.69 71 ALA A C 1
ATOM 587 O O . ALA A 1 71 ? 4.443 -8.437 13.328 1.00 59.69 71 ALA A O 1
ATOM 588 N N . ALA A 1 72 ? 2.533 -7.455 12.701 1.00 61.22 72 ALA A N 1
ATOM 589 C CA . ALA A 1 72 ? 3.162 -6.188 12.390 1.00 61.22 72 ALA A CA 1
ATOM 590 C C . ALA A 1 72 ? 3.801 -5.641 13.680 1.00 61.22 72 ALA A C 1
ATOM 592 O O . ALA A 1 72 ? 3.098 -5.209 14.597 1.00 61.22 72 ALA A O 1
ATOM 593 N N . ASN A 1 73 ? 5.134 -5.689 13.758 1.00 61.94 73 ASN A N 1
ATOM 594 C CA . ASN A 1 73 ? 5.924 -5.047 14.806 1.00 61.94 73 ASN A CA 1
ATOM 595 C C . ASN A 1 73 ? 5.808 -3.529 14.614 1.00 61.94 73 ASN A C 1
ATOM 597 O O . ASN A 1 73 ? 6.734 -2.865 14.156 1.00 61.94 73 ASN A O 1
ATOM 601 N N . LEU A 1 74 ? 4.632 -2.974 14.907 1.00 67.12 74 LEU A N 1
ATOM 602 C CA . LEU A 1 74 ? 4.266 -1.571 14.692 1.00 67.12 74 LEU A CA 1
ATOM 603 C C . LEU A 1 74 ? 4.902 -0.631 15.741 1.00 67.12 74 LEU A C 1
ATOM 605 O O . LEU A 1 74 ? 4.433 0.484 15.969 1.00 67.12 74 LEU A O 1
ATOM 609 N N . GLY A 1 75 ? 5.992 -1.075 16.368 1.00 79.56 75 GLY A N 1
ATOM 610 C CA . GLY A 1 75 ? 6.713 -0.366 17.413 1.00 79.56 75 GLY A CA 1
ATOM 611 C C . GLY A 1 75 ? 5.916 -0.182 18.715 1.00 79.56 75 GLY A C 1
ATOM 612 O O . GLY A 1 75 ? 4.734 -0.528 18.799 1.00 79.56 75 GLY A O 1
ATOM 613 N N . PRO A 1 76 ? 6.547 0.421 19.740 1.00 84.44 76 PRO A N 1
ATOM 614 C CA . PRO A 1 76 ? 5.953 0.570 21.073 1.00 84.44 76 PRO A CA 1
ATOM 615 C C . PRO A 1 76 ? 4.654 1.387 21.092 1.00 84.44 76 PRO A C 1
ATOM 617 O O . PRO A 1 76 ? 3.780 1.172 21.929 1.00 84.44 76 PRO A O 1
ATOM 620 N N . LEU A 1 77 ? 4.504 2.346 20.171 1.00 84.62 77 LEU A N 1
ATOM 621 C CA . LEU A 1 77 ? 3.313 3.194 20.104 1.00 84.62 77 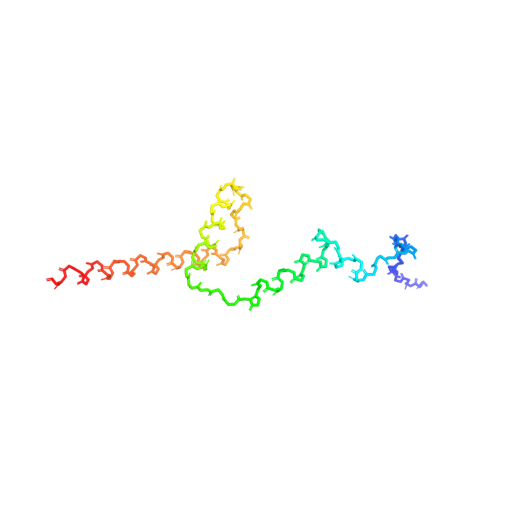LEU A CA 1
ATOM 622 C C . LEU A 1 77 ? 2.064 2.392 19.721 1.00 84.62 77 LEU A C 1
ATOM 624 O O . LEU A 1 77 ? 1.004 2.582 20.310 1.00 84.62 77 LEU A O 1
ATOM 628 N N . ALA A 1 78 ? 2.180 1.474 18.766 1.00 83.38 78 ALA A N 1
ATOM 629 C CA . ALA A 1 78 ? 1.041 0.676 18.337 1.00 83.38 78 ALA A CA 1
ATOM 630 C C . ALA A 1 78 ? 0.633 -0.383 19.365 1.00 83.38 78 ALA A C 1
ATOM 632 O O . ALA A 1 78 ? -0.535 -0.760 19.423 1.00 83.38 78 ALA A O 1
ATOM 633 N N . GLU A 1 79 ? 1.568 -0.867 20.182 1.00 82.44 79 GLU A N 1
ATOM 634 C CA . GLU A 1 79 ? 1.241 -1.694 21.349 1.00 82.44 79 GLU A CA 1
ATOM 635 C C . GLU A 1 79 ? 0.429 -0.899 22.373 1.00 82.44 79 GLU A C 1
ATOM 637 O O . GLU A 1 79 ? -0.627 -1.364 22.793 1.00 82.44 79 GLU A O 1
ATOM 642 N N . LYS A 1 80 ? 0.837 0.339 22.684 1.00 91.38 80 LYS A N 1
ATOM 643 C CA . LYS A 1 80 ? 0.075 1.226 23.580 1.00 91.38 80 LYS A CA 1
ATOM 644 C C . LYS A 1 80 ? -1.323 1.547 23.050 1.00 91.38 80 LYS A C 1
ATOM 646 O O . LYS A 1 80 ? -2.277 1.527 23.819 1.00 91.38 80 LYS A O 1
ATOM 651 N N . ILE A 1 81 ? -1.461 1.822 21.749 1.00 88.12 81 ILE A N 1
ATOM 652 C CA . ILE A 1 81 ? -2.774 2.071 21.128 1.00 88.12 81 ILE A CA 1
ATOM 653 C C . ILE A 1 81 ? -3.658 0.822 21.222 1.00 88.12 81 ILE A C 1
ATOM 655 O O . ILE A 1 81 ? -4.824 0.935 21.589 1.00 88.12 81 ILE A O 1
ATOM 659 N N . ARG A 1 82 ? -3.110 -0.372 20.947 1.00 85.69 82 ARG A N 1
ATOM 660 C CA . ARG A 1 82 ? -3.850 -1.637 21.088 1.00 85.69 82 ARG A CA 1
ATOM 661 C C . ARG A 1 82 ? -4.301 -1.880 22.526 1.00 85.69 82 ARG A C 1
ATOM 663 O O . ARG A 1 82 ? -5.461 -2.219 22.727 1.00 85.69 82 ARG A O 1
ATOM 670 N N . ALA A 1 83 ? -3.422 -1.660 23.503 1.00 87.44 83 ALA A N 1
ATOM 671 C CA . ALA A 1 83 ? -3.763 -1.784 24.919 1.00 87.44 83 ALA A CA 1
ATOM 672 C C . ALA A 1 83 ? -4.895 -0.820 25.312 1.00 87.44 83 ALA A C 1
ATOM 674 O O . ALA A 1 83 ? -5.907 -1.256 25.852 1.00 87.44 83 ALA A O 1
ATOM 675 N N . ARG A 1 84 ? -4.781 0.464 24.939 1.00 93.75 84 ARG A N 1
ATOM 676 C CA . ARG A 1 84 ? -5.806 1.478 25.226 1.00 93.75 84 ARG A CA 1
ATOM 677 C C . ARG A 1 84 ? -7.152 1.146 24.578 1.00 93.75 84 ARG A C 1
ATOM 679 O O . ARG A 1 84 ? -8.185 1.315 25.212 1.00 93.75 84 ARG A O 1
ATOM 686 N N . ASN A 1 85 ? -7.159 0.681 23.329 1.00 90.50 85 ASN A N 1
ATOM 687 C CA . ASN A 1 85 ? -8.401 0.310 22.647 1.00 90.50 85 ASN A CA 1
ATOM 688 C C . ASN A 1 85 ? -9.065 -0.902 23.314 1.00 90.50 85 ASN A C 1
ATOM 690 O O . ASN A 1 85 ? -10.270 -0.875 23.531 1.00 90.50 85 ASN A O 1
ATOM 694 N N . ALA A 1 86 ? -8.285 -1.915 23.706 1.00 90.62 86 ALA A N 1
ATOM 695 C CA . ALA A 1 86 ? -8.806 -3.076 24.425 1.00 90.62 86 ALA A CA 1
ATOM 696 C C . ALA A 1 86 ? -9.392 -2.702 25.801 1.00 90.62 86 ALA A C 1
ATOM 698 O O . ALA A 1 86 ? -10.396 -3.272 26.218 1.00 90.62 86 ALA A O 1
ATOM 699 N N . GLU A 1 87 ? -8.794 -1.739 26.512 1.00 92.75 87 GLU A N 1
ATOM 700 C CA . GLU A 1 87 ? -9.363 -1.195 27.755 1.00 92.75 87 GLU A CA 1
ATOM 701 C C . GLU A 1 87 ? -10.702 -0.489 27.507 1.00 92.75 87 GLU A C 1
ATOM 703 O O . GLU A 1 87 ? -11.667 -0.737 28.225 1.00 92.75 87 GLU A O 1
ATOM 708 N N . GLN A 1 88 ? -10.787 0.346 26.468 1.00 92.62 88 GLN A N 1
ATOM 709 C CA . GLN A 1 88 ? -12.025 1.042 26.101 1.00 92.62 88 GLN A CA 1
ATOM 710 C C . GLN A 1 88 ? -13.137 0.069 25.685 1.00 92.62 88 GLN A C 1
ATOM 712 O O . GLN A 1 88 ? -14.286 0.252 26.077 1.00 92.62 88 GLN A O 1
ATOM 717 N N . GLU A 1 89 ? -12.804 -0.987 24.938 1.00 90.94 89 GLU A N 1
ATOM 718 C CA . GLU A 1 89 ? -13.760 -2.033 24.557 1.00 90.94 89 GLU A CA 1
ATOM 719 C C . GLU A 1 89 ? -14.312 -2.773 25.780 1.00 90.94 89 GLU A C 1
ATOM 721 O O . GLU A 1 89 ? -15.518 -2.988 25.857 1.00 90.94 89 GLU A O 1
ATOM 726 N N . LYS A 1 90 ? -13.465 -3.100 26.767 1.00 90.56 90 LYS A N 1
ATOM 727 C CA . LYS A 1 90 ? -13.913 -3.721 28.025 1.00 90.56 90 LYS A CA 1
ATOM 728 C C . LYS A 1 90 ? -14.851 -2.814 28.813 1.00 90.56 90 LYS A C 1
ATOM 730 O O . LYS A 1 90 ? -15.878 -3.287 29.284 1.00 90.56 90 LYS A O 1
ATOM 735 N N . ILE A 1 91 ? -14.518 -1.528 28.934 1.00 91.81 91 ILE A N 1
ATOM 736 C CA . ILE A 1 91 ? -15.370 -0.550 29.629 1.00 91.81 91 ILE A CA 1
ATOM 737 C C . ILE A 1 91 ? -16.728 -0.444 28.927 1.00 91.81 91 ILE A C 1
ATOM 739 O O . ILE A 1 91 ? -17.761 -0.495 29.585 1.00 91.81 91 ILE A O 1
ATOM 743 N N . LYS A 1 92 ? -16.740 -0.369 27.591 1.00 91.25 92 LYS A N 1
ATOM 744 C CA . LYS A 1 92 ? -17.982 -0.305 26.811 1.00 91.25 92 LYS A CA 1
ATOM 745 C C . L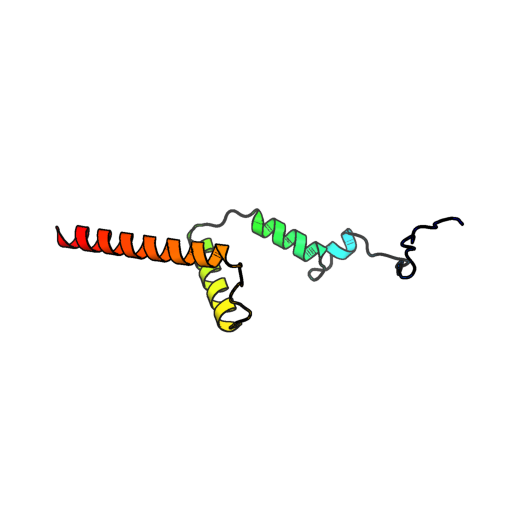YS A 1 92 ? -18.831 -1.567 26.974 1.00 91.25 92 LYS A C 1
ATOM 747 O O . LYS A 1 92 ? -20.036 -1.458 27.136 1.00 91.25 92 LYS A O 1
ATOM 752 N N . GLN A 1 93 ? -18.209 -2.747 26.980 1.00 88.94 93 GLN A N 1
ATOM 753 C CA . GLN A 1 93 ? -18.902 -4.018 27.229 1.00 88.94 93 GLN A CA 1
ATOM 754 C C . GLN A 1 93 ? -19.481 -4.100 28.645 1.00 88.94 93 GLN A C 1
ATOM 756 O O . GLN A 1 93 ? -20.563 -4.646 28.821 1.00 88.94 93 GLN A O 1
ATOM 761 N N . GLN A 1 94 ? -18.780 -3.563 29.647 1.00 85.94 94 GLN A N 1
ATOM 762 C CA . GLN A 1 94 ? -19.288 -3.486 31.020 1.00 85.94 94 GLN A CA 1
ATOM 763 C C . GLN A 1 94 ? -20.493 -2.548 31.115 1.00 85.94 94 GLN A C 1
ATOM 765 O O . GLN A 1 94 ? -21.504 -2.939 31.682 1.00 85.94 94 GLN A O 1
ATOM 770 N N . GLN A 1 95 ? -20.426 -1.373 30.488 1.00 86.38 95 GLN A N 1
ATOM 771 C CA . GLN A 1 95 ? -21.548 -0.428 30.430 1.00 86.38 95 GLN A CA 1
ATOM 772 C C . GLN A 1 95 ? -22.758 -1.020 29.694 1.00 86.38 95 GLN A C 1
ATOM 774 O O . GLN A 1 95 ? -23.866 -0.983 30.209 1.00 86.38 95 GLN A O 1
ATOM 779 N N . GLU A 1 96 ? -22.545 -1.660 28.540 1.00 85.56 96 GLU A N 1
ATOM 780 C CA . GLU A 1 96 ? -23.616 -2.345 27.803 1.00 85.56 96 GLU A CA 1
ATOM 781 C C . GLU A 1 96 ? -24.219 -3.518 28.601 1.00 85.56 96 GLU A C 1
ATOM 783 O O . GLU A 1 96 ? -25.403 -3.812 28.449 1.00 85.56 96 GLU A O 1
ATOM 788 N N . ALA A 1 97 ? -23.441 -4.200 29.446 1.00 81.69 97 ALA A N 1
ATOM 789 C CA . ALA A 1 97 ? -23.944 -5.265 30.315 1.00 81.69 97 ALA A CA 1
ATOM 790 C C . ALA A 1 97 ? -24.740 -4.723 31.516 1.00 81.69 97 ALA A C 1
ATOM 792 O O . ALA A 1 97 ? -25.744 -5.325 31.887 1.00 81.69 97 ALA A O 1
ATOM 793 N N . GLU A 1 98 ? -24.316 -3.599 32.097 1.00 78.94 98 GLU A N 1
ATOM 794 C CA . GLU A 1 98 ? -25.041 -2.910 33.170 1.00 78.94 98 GLU A CA 1
ATOM 795 C C . GLU A 1 98 ? -26.375 -2.347 32.659 1.00 78.94 98 GLU A C 1
ATOM 797 O O . GLU A 1 98 ? -27.414 -2.625 33.260 1.00 78.94 98 GLU A O 1
ATOM 802 N N . ASP A 1 99 ? -26.379 -1.681 31.500 1.00 77.75 99 ASP A N 1
ATOM 803 C CA . ASP A 1 99 ? -27.587 -1.108 30.893 1.00 77.75 99 ASP A CA 1
ATOM 804 C C . ASP A 1 99 ? -28.617 -2.185 30.498 1.00 77.75 99 ASP A C 1
ATOM 806 O O . ASP A 1 99 ? -29.810 -2.004 30.713 1.00 77.75 99 ASP A O 1
ATOM 810 N N . ASN A 1 100 ? -28.177 -3.344 29.989 1.00 74.31 100 ASN A N 1
ATOM 811 C CA . ASN A 1 100 ? -29.077 -4.465 29.661 1.00 74.31 100 ASN A CA 1
ATOM 812 C C . ASN A 1 100 ? -29.571 -5.253 30.890 1.00 74.31 100 ASN A C 1
ATOM 814 O O . ASN A 1 100 ? -30.431 -6.117 30.746 1.00 74.31 100 ASN A O 1
ATOM 818 N N . SER A 1 101 ? -28.999 -5.022 32.075 1.00 70.12 101 SER A N 1
ATOM 819 C CA . SER A 1 101 ? -29.429 -5.663 33.330 1.00 70.12 101 SER A CA 1
ATOM 820 C C . SER A 1 101 ? -30.398 -4.807 34.153 1.00 70.12 101 SER A C 1
ATOM 822 O O . SER A 1 101 ? -30.910 -5.273 35.171 1.00 70.12 101 SER A O 1
ATOM 824 N N . ALA A 1 102 ? -30.613 -3.558 33.728 1.00 57.84 102 ALA A N 1
ATOM 825 C CA . ALA A 1 102 ? -31.465 -2.572 34.385 1.00 57.84 102 ALA A CA 1
ATOM 826 C C . ALA A 1 102 ? -32.855 -2.405 33.727 1.00 57.84 102 ALA A C 1
ATOM 828 O O . ALA A 1 102 ? -33.663 -1.636 34.250 1.00 57.84 102 ALA A O 1
ATOM 829 N N . ASP A 1 103 ? -33.121 -3.128 32.633 1.00 51.16 103 ASP A N 1
ATOM 830 C CA . ASP A 1 103 ? -34.421 -3.278 31.946 1.00 51.16 103 ASP A CA 1
ATOM 831 C C . ASP A 1 103 ? -35.001 -4.685 32.204 1.00 51.16 103 ASP A C 1
ATOM 833 O O . ASP A 1 103 ? -36.244 -4.819 32.307 1.00 51.16 103 ASP A O 1
#

Foldseek 3Di:
DDDDDDDPDPPPPPDDPDDDDLVRQCVDCPHPSNVVVVVVVVVPDDDDPVVVVVVVVVLVVVLVVVPPVSPPCVDPVVVVVVVVVVVVVVVVVVVVVVVVVVD